Protein AF-A0A699XF48-F1 (afdb_monomer)

Radius of gyration: 31.53 Å; Cα contacts (8 Å, |Δi|>4): 42; chains: 1; bounding box: 68×21×82 Å

pLDDT: mean 84.91, std 12.1, range [58.0, 98.38]

Structure (mmCIF, N/CA/C/O backbone):
data_AF-A0A699XF48-F1
#
_entry.id   AF-A0A699XF48-F1
#
loop_
_atom_site.group_PDB
_atom_site.id
_atom_site.type_symbol
_atom_site.label_atom_id
_atom_site.label_alt_id
_atom_site.label_comp_id
_atom_site.label_asym_id
_atom_site.label_entity_id
_atom_site.label_seq_id
_atom_site.pdbx_PDB_ins_code
_atom_site.Cartn_x
_atom_site.Cartn_y
_atom_site.Cartn_z
_atom_site.occupancy
_atom_site.B_iso_or_equiv
_atom_site.auth_seq_id
_atom_site.auth_comp_id
_atom_site.auth_asym_id
_atom_site.auth_atom_id
_atom_site.pdbx_PDB_model_num
ATOM 1 N N . MET A 1 1 ? -20.158 -12.078 52.761 1.00 69.06 1 MET A N 1
ATOM 2 C CA . MET A 1 1 ? -20.582 -10.690 53.041 1.00 69.06 1 MET A CA 1
ATOM 3 C C . MET A 1 1 ? -20.611 -9.944 51.714 1.00 69.06 1 MET A C 1
ATOM 5 O O . MET A 1 1 ? -19.546 -9.833 51.115 1.00 69.06 1 MET A O 1
ATOM 9 N N . PRO A 1 2 ? -21.779 -9.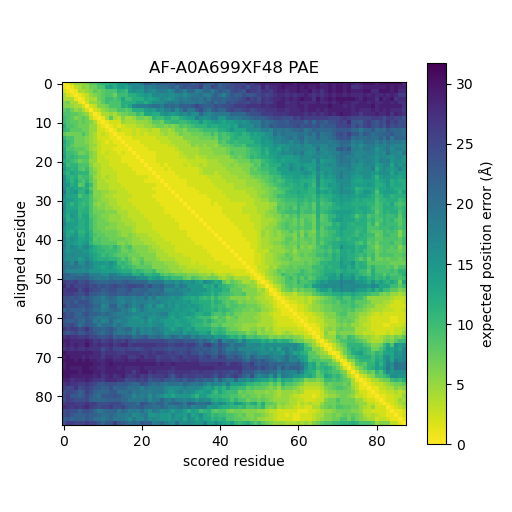521 51.201 1.00 68.12 2 PRO A N 1
ATOM 10 C CA . PRO A 1 2 ? -21.846 -8.658 50.020 1.00 68.12 2 PRO A CA 1
ATOM 11 C C . PRO A 1 2 ? -21.240 -7.284 50.354 1.00 68.12 2 PRO A C 1
ATOM 13 O O . PRO A 1 2 ? -21.367 -6.827 51.489 1.00 68.12 2 PRO A O 1
ATOM 16 N N . THR A 1 3 ? -20.575 -6.633 49.397 1.00 77.69 3 THR A N 1
ATOM 17 C CA . THR A 1 3 ? -20.088 -5.245 49.562 1.00 77.69 3 THR A CA 1
ATOM 18 C C . THR A 1 3 ? -21.088 -4.261 48.949 1.00 77.69 3 THR A C 1
ATOM 20 O O . THR A 1 3 ? -21.880 -4.668 48.105 1.00 77.69 3 THR A O 1
ATOM 23 N N . LEU A 1 4 ? -21.047 -2.971 49.323 1.00 67.75 4 LEU A N 1
ATOM 24 C CA . LEU A 1 4 ? -21.974 -1.939 48.805 1.00 67.75 4 LEU A CA 1
ATOM 25 C C . LEU A 1 4 ? -22.005 -1.869 47.264 1.00 67.75 4 LEU A C 1
ATOM 27 O O . LEU A 1 4 ? -23.036 -1.617 46.653 1.00 67.75 4 LEU A O 1
ATOM 31 N N . ARG A 1 5 ? -20.867 -2.180 46.630 1.00 64.50 5 ARG A N 1
ATOM 32 C CA . ARG A 1 5 ? -20.703 -2.291 45.171 1.00 64.50 5 ARG A CA 1
ATOM 33 C C . ARG A 1 5 ? -21.479 -3.457 44.550 1.00 64.50 5 ARG A C 1
ATOM 35 O O . ARG A 1 5 ? -21.756 -3.432 43.362 1.00 64.50 5 ARG A O 1
ATOM 42 N N . THR A 1 6 ? -21.766 -4.495 45.330 1.00 62.31 6 THR A N 1
ATOM 43 C CA . THR A 1 6 ? -22.487 -5.703 44.903 1.00 62.31 6 THR A CA 1
ATOM 44 C C . THR A 1 6 ? -23.984 -5.623 45.211 1.00 62.31 6 THR A C 1
ATOM 46 O O . THR A 1 6 ? -24.754 -6.373 44.624 1.00 62.31 6 THR A O 1
ATOM 49 N N . THR A 1 7 ? -24.404 -4.753 46.135 1.00 65.25 7 THR A N 1
ATOM 50 C CA . THR A 1 7 ? -25.814 -4.602 46.537 1.00 65.25 7 THR A CA 1
ATOM 51 C C . THR A 1 7 ? -26.598 -3.638 45.649 1.00 65.25 7 THR A C 1
ATOM 53 O O . THR A 1 7 ? -27.798 -3.821 45.491 1.00 65.25 7 THR A O 1
ATOM 56 N N . GLU A 1 8 ? -25.932 -2.652 45.043 1.00 67.62 8 GLU A N 1
ATOM 57 C CA . GLU A 1 8 ? -26.532 -1.665 44.135 1.00 67.62 8 GLU A CA 1
ATOM 58 C C . GLU A 1 8 ? -25.907 -1.795 42.738 1.00 67.62 8 GLU A C 1
ATOM 60 O O . GLU A 1 8 ? -25.071 -0.992 42.327 1.00 67.62 8 GLU A O 1
ATOM 65 N N . VAL A 1 9 ? -26.255 -2.861 42.015 1.00 73.00 9 VAL A N 1
ATOM 66 C CA . VAL A 1 9 ? -25.867 -3.021 40.607 1.00 73.00 9 VAL A CA 1
ATOM 67 C C . VAL A 1 9 ? -27.060 -2.644 39.740 1.00 73.00 9 VAL A C 1
ATOM 69 O O . VAL A 1 9 ? -28.035 -3.390 39.668 1.00 73.00 9 VAL A O 1
ATOM 72 N N . ASP A 1 10 ? -26.973 -1.502 39.060 1.00 81.56 10 ASP A N 1
ATOM 73 C CA . ASP A 1 10 ? -27.900 -1.167 37.980 1.00 81.56 10 ASP A CA 1
ATOM 74 C C . ASP A 1 10 ? -27.517 -1.960 36.728 1.00 81.56 10 ASP A C 1
ATOM 76 O O . ASP A 1 10 ? -26.631 -1.585 35.959 1.00 81.56 10 ASP A O 1
ATOM 80 N N . LEU A 1 11 ? -28.133 -3.127 36.564 1.00 80.62 11 LEU A N 1
ATOM 81 C CA . LEU A 1 11 ? -27.860 -4.018 35.439 1.00 80.62 11 LEU A CA 1
ATOM 82 C C . LEU A 1 11 ? -28.234 -3.383 34.095 1.00 80.62 11 LEU A C 1
ATOM 84 O O . LEU A 1 11 ? -27.568 -3.656 33.101 1.00 80.62 11 LEU A O 1
ATOM 88 N N . VAL A 1 12 ? -29.271 -2.543 34.067 1.00 83.44 12 VAL A N 1
ATOM 89 C CA . VAL A 1 12 ? -29.786 -1.948 32.831 1.00 83.44 12 VAL A CA 1
ATOM 90 C C . VAL A 1 12 ? -28.853 -0.835 32.370 1.00 83.44 12 VAL A C 1
ATOM 92 O O . VAL A 1 12 ? -28.345 -0.905 31.253 1.00 83.44 12 VAL A O 1
ATOM 95 N N . GLY A 1 13 ? -28.533 0.117 33.253 1.00 87.81 13 GLY A N 1
ATOM 96 C CA . GLY A 1 13 ? -27.609 1.206 32.930 1.00 87.81 13 GLY A CA 1
ATOM 97 C C . GLY A 1 13 ? -26.192 0.719 32.619 1.00 87.81 13 GLY A C 1
ATOM 98 O O . GLY A 1 13 ? -25.537 1.242 31.721 1.00 87.81 13 GLY A O 1
ATOM 99 N N . ASN A 1 14 ? -25.716 -0.334 33.296 1.00 87.38 14 ASN A N 1
ATOM 100 C CA . ASN A 1 14 ? -24.415 -0.928 32.978 1.00 87.38 14 ASN A CA 1
ATOM 101 C C . ASN A 1 14 ? -24.399 -1.620 31.611 1.00 87.38 14 ASN A C 1
ATOM 103 O O . ASN A 1 14 ? -23.385 -1.552 30.919 1.00 87.38 14 ASN A O 1
ATOM 107 N N . ASN A 1 15 ? -25.488 -2.291 31.226 1.00 89.25 15 ASN A N 1
ATOM 108 C CA . ASN 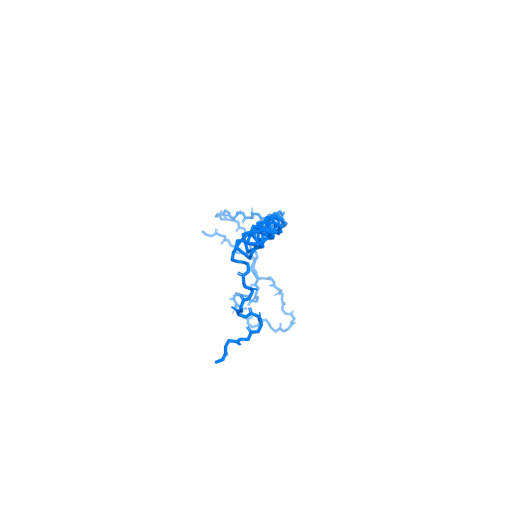A 1 15 ? -25.571 -2.953 29.928 1.00 89.25 15 ASN A CA 1
ATOM 109 C C . ASN A 1 15 ? -25.649 -1.934 28.782 1.00 89.25 15 ASN A C 1
ATOM 111 O O . ASN A 1 15 ? -24.932 -2.081 27.800 1.00 89.25 15 ASN A O 1
ATOM 115 N N . GLU A 1 16 ? -26.437 -0.869 28.945 1.00 91.12 16 GLU A N 1
ATOM 116 C CA . GLU A 1 16 ? -26.503 0.244 27.986 1.00 91.12 16 GLU A CA 1
ATOM 117 C C . GLU A 1 16 ? -25.144 0.951 27.851 1.00 91.12 16 GLU A C 1
ATOM 119 O O . GLU A 1 16 ? -24.646 1.169 26.748 1.00 91.12 16 GLU A O 1
ATOM 124 N N . ALA A 1 17 ? -24.471 1.234 28.972 1.00 90.75 17 ALA A N 1
ATOM 125 C CA . ALA A 1 17 ? -23.128 1.806 28.944 1.00 90.75 17 ALA A CA 1
ATOM 126 C C . ALA A 1 17 ? -22.106 0.865 28.282 1.00 90.75 17 ALA A C 1
ATOM 128 O O . ALA A 1 17 ? -21.182 1.330 27.613 1.00 90.75 17 ALA A O 1
ATOM 129 N N . LEU A 1 18 ? -22.234 -0.452 28.470 1.00 92.94 18 LEU A N 1
ATOM 130 C CA . LEU A 1 18 ? -21.378 -1.437 27.812 1.00 92.94 18 LEU A CA 1
ATOM 131 C C . LEU A 1 18 ? -21.588 -1.420 26.294 1.00 92.94 18 LEU A C 1
ATOM 133 O O . LEU A 1 18 ? -20.602 -1.396 25.564 1.00 92.94 18 LEU A O 1
ATOM 137 N N . GLU A 1 19 ? -22.839 -1.394 25.838 1.00 93.94 19 GLU A N 1
ATOM 138 C CA . GLU A 1 19 ? -23.210 -1.339 24.420 1.00 93.94 19 GLU A CA 1
ATOM 139 C C . GLU A 1 19 ? -22.612 -0.101 23.738 1.00 93.94 19 GLU A C 1
ATOM 141 O O . GLU A 1 19 ? -21.855 -0.232 22.779 1.00 93.94 19 GLU A O 1
ATOM 146 N N . ILE A 1 20 ? -22.785 1.083 24.334 1.00 94.38 20 ILE A N 1
ATOM 147 C CA . ILE A 1 20 ? -22.202 2.338 23.828 1.00 94.38 20 ILE A CA 1
ATOM 148 C C . ILE A 1 20 ? -20.669 2.265 23.743 1.00 94.38 20 ILE A C 1
A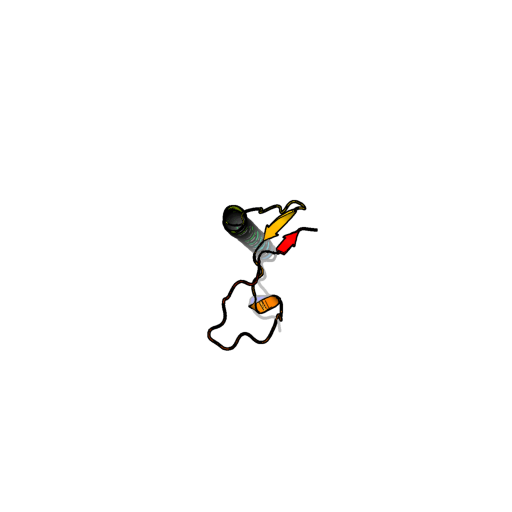TOM 150 O O . ILE A 1 20 ? -20.055 2.765 22.798 1.00 94.38 20 ILE A O 1
ATOM 154 N N . ASN A 1 21 ? -20.018 1.658 24.739 1.00 94.88 21 ASN A N 1
ATOM 155 C CA . ASN A 1 21 ? -18.564 1.508 24.732 1.00 94.88 21 ASN A CA 1
ATOM 156 C C . ASN A 1 21 ? -18.079 0.559 23.629 1.00 94.88 21 ASN A C 1
ATOM 158 O O . ASN A 1 21 ? -16.988 0.769 23.094 1.00 94.88 21 ASN A O 1
ATOM 162 N N . LEU A 1 22 ? -18.848 -0.486 23.318 1.00 95.69 22 LEU A N 1
ATOM 163 C CA . LEU A 1 22 ? -18.528 -1.425 22.247 1.00 95.69 22 LEU A CA 1
ATOM 164 C C . LEU A 1 22 ? -18.658 -0.753 20.880 1.00 95.69 22 LEU A C 1
ATOM 166 O O . LEU A 1 22 ? -17.704 -0.832 20.105 1.00 95.69 22 LEU A O 1
ATOM 170 N N . ASP A 1 23 ? -19.746 -0.021 20.643 1.00 96.00 23 ASP A N 1
ATOM 171 C CA . ASP A 1 23 ? -19.966 0.728 19.400 1.00 96.00 23 ASP A CA 1
ATOM 172 C C . ASP A 1 23 ? -18.843 1.741 19.155 1.00 96.00 23 ASP A C 1
ATOM 174 O O . ASP A 1 23 ? -18.211 1.749 18.099 1.00 96.00 23 ASP A O 1
ATOM 178 N N . LEU A 1 24 ? -18.492 2.538 20.169 1.00 96.12 24 LEU A N 1
ATOM 179 C CA . LEU A 1 24 ? -17.409 3.521 20.054 1.00 96.12 24 LEU A CA 1
ATOM 180 C C . LEU A 1 24 ? -16.054 2.862 19.744 1.00 96.12 24 LEU A C 1
ATOM 182 O O . LEU A 1 24 ? -15.183 3.438 19.083 1.00 96.12 24 LEU A O 1
ATOM 186 N N . LEU A 1 25 ? -15.836 1.657 20.269 1.00 96.62 25 LEU A N 1
ATOM 187 C CA . LEU A 1 25 ? -14.619 0.897 20.025 1.00 96.62 25 LEU A CA 1
ATOM 188 C C . LEU A 1 25 ? -14.592 0.343 18.597 1.00 96.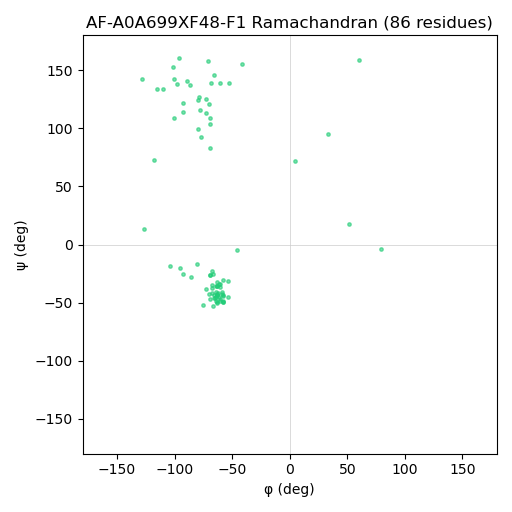62 25 LEU A C 1
ATOM 190 O O . LEU A 1 25 ? -13.527 0.345 17.973 1.00 96.62 25 LEU A O 1
ATOM 194 N N . GLU A 1 26 ? -15.735 -0.102 18.083 1.00 96.50 26 GLU A N 1
ATOM 195 C CA . GLU A 1 26 ? -15.902 -0.543 16.700 1.00 96.50 26 GLU A CA 1
ATOM 196 C C . GLU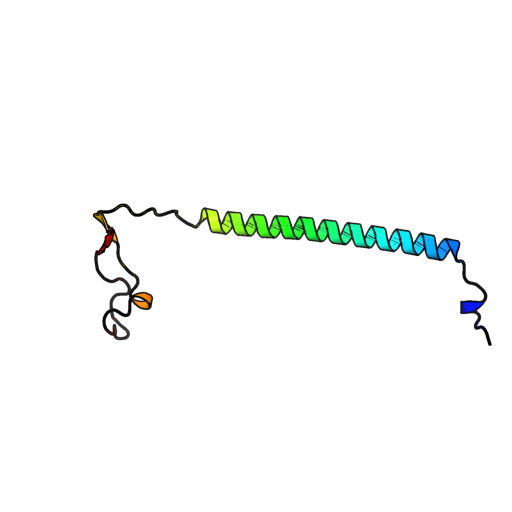 A 1 26 ? -15.683 0.609 15.714 1.00 96.50 26 GLU A C 1
ATOM 198 O O . GLU A 1 26 ? -14.808 0.494 14.854 1.00 96.50 26 GLU A O 1
ATOM 203 N N . GLU A 1 27 ? -16.312 1.768 15.925 1.00 96.69 27 GLU A N 1
ATOM 204 C CA . GLU A 1 27 ? -16.097 2.969 15.102 1.00 96.69 27 GLU A CA 1
ATOM 205 C C . GLU A 1 27 ? -14.610 3.340 15.013 1.00 96.69 27 GLU A C 1
ATOM 207 O O . GLU A 1 27 ? -14.063 3.578 13.932 1.00 96.69 27 GLU A O 1
ATOM 212 N N . ARG A 1 28 ? -13.899 3.315 16.148 1.00 97.56 28 ARG A N 1
ATOM 213 C CA . ARG A 1 28 ? -12.454 3.586 16.174 1.00 97.56 28 ARG A CA 1
ATOM 214 C C . ARG A 1 28 ? -11.636 2.555 15.404 1.00 97.56 28 ARG A C 1
ATOM 216 O O . ARG A 1 28 ? -10.604 2.912 14.826 1.00 97.56 28 ARG A O 1
ATOM 223 N N . ARG A 1 29 ? -12.030 1.280 15.432 1.00 98.19 29 ARG A N 1
ATOM 224 C CA . ARG A 1 29 ? -11.360 0.225 14.657 1.00 98.19 29 ARG A CA 1
ATOM 225 C C . ARG A 1 29 ? -11.573 0.440 13.166 1.00 98.19 29 ARG A C 1
ATOM 227 O O . ARG A 1 29 ? -10.601 0.336 12.416 1.00 98.19 29 ARG A O 1
ATOM 234 N N . ASP A 1 30 ? -12.777 0.808 12.757 1.00 98.06 30 ASP A N 1
ATOM 235 C CA . ASP A 1 30 ? -13.105 1.077 11.359 1.00 98.06 30 ASP A CA 1
ATOM 236 C C . ASP A 1 30 ? -12.354 2.296 10.826 1.00 98.06 30 ASP A C 1
ATOM 238 O O . ASP A 1 30 ? -11.710 2.229 9.774 1.00 98.06 30 ASP A O 1
ATOM 242 N N . GLU A 1 31 ? -12.319 3.392 11.584 1.00 98.00 31 GLU A N 1
ATOM 243 C CA . GLU A 1 31 ? -11.516 4.567 11.236 1.00 98.00 31 GLU A CA 1
ATOM 244 C C . GLU A 1 31 ? -10.027 4.223 11.097 1.00 98.00 31 GLU A C 1
ATOM 246 O O . GLU A 1 31 ? -9.354 4.659 10.149 1.00 98.00 31 GLU A O 1
ATOM 251 N N . ALA A 1 32 ? -9.496 3.417 12.023 1.00 98.06 32 ALA A N 1
ATOM 252 C CA . ALA A 1 32 ? -8.116 2.954 11.968 1.00 98.06 32 ALA A CA 1
ATOM 253 C C . ALA A 1 32 ? -7.860 2.094 10.721 1.00 98.06 32 ALA A C 1
ATOM 255 O O . ALA A 1 32 ? -6.861 2.320 10.030 1.00 98.06 32 ALA A O 1
ATOM 256 N N . ALA A 1 33 ? -8.771 1.178 10.384 1.00 98.31 33 ALA A N 1
ATOM 257 C CA . ALA A 1 33 ? -8.682 0.326 9.202 1.00 98.31 33 ALA A CA 1
ATOM 258 C C . ALA A 1 33 ? -8.724 1.144 7.901 1.00 98.31 33 ALA A C 1
ATOM 260 O O . ALA A 1 33 ? -7.893 0.940 7.010 1.00 98.31 33 ALA A O 1
ATOM 261 N N . ILE A 1 34 ? -9.613 2.139 7.802 1.00 98.31 34 ILE A N 1
ATOM 262 C CA . ILE A 1 34 ? -9.694 3.057 6.654 1.00 98.31 34 ILE A CA 1
ATOM 263 C C . ILE A 1 34 ? -8.378 3.823 6.490 1.00 98.31 34 ILE A C 1
ATOM 265 O O . ILE A 1 34 ? -7.828 3.924 5.385 1.00 98.31 34 ILE A O 1
ATOM 269 N N . ARG A 1 35 ? -7.836 4.363 7.586 1.00 98.25 35 ARG A N 1
ATOM 270 C CA . ARG A 1 35 ? -6.562 5.092 7.572 1.00 98.25 35 ARG A CA 1
ATOM 271 C C . ARG A 1 35 ? -5.398 4.185 7.178 1.00 98.25 35 ARG A C 1
ATOM 273 O O . ARG A 1 35 ? -4.532 4.615 6.410 1.00 98.25 35 ARG A O 1
ATOM 280 N N . GLU A 1 36 ? -5.369 2.953 7.673 1.00 98.31 36 GLU A N 1
ATOM 281 C CA . GLU A 1 36 ? -4.352 1.964 7.325 1.00 98.31 36 GLU A CA 1
ATOM 282 C C . GLU A 1 36 ? -4.413 1.609 5.835 1.00 98.31 36 GLU A C 1
ATOM 284 O O . GLU A 1 36 ? -3.397 1.705 5.141 1.00 98.31 36 GLU A O 1
ATOM 289 N N . ALA A 1 37 ? -5.600 1.283 5.318 1.00 98.31 37 ALA A N 1
ATOM 290 C CA . ALA A 1 37 ? -5.816 0.975 3.908 1.00 98.31 37 ALA A CA 1
ATOM 291 C C . ALA A 1 37 ? -5.384 2.143 3.009 1.00 98.31 37 ALA A C 1
ATOM 293 O O . ALA A 1 37 ? -4.654 1.953 2.033 1.00 98.31 37 ALA A O 1
ATOM 294 N N . LYS A 1 38 ? -5.741 3.378 3.380 1.00 98.38 38 LYS A N 1
ATOM 295 C CA . LYS A 1 38 ? -5.323 4.592 2.664 1.00 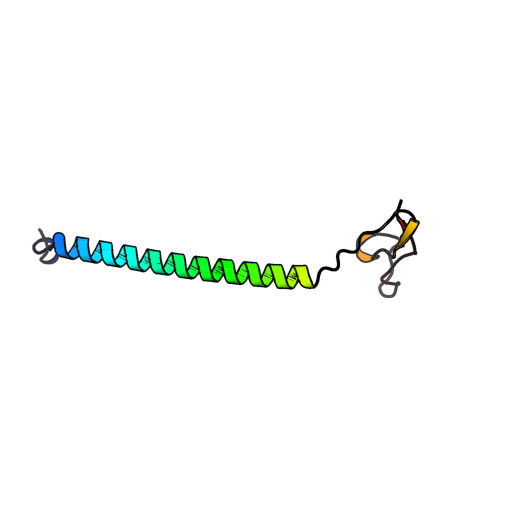98.38 38 LYS A CA 1
ATOM 296 C C . LYS A 1 38 ? -3.804 4.775 2.674 1.00 98.38 38 LYS A C 1
ATOM 298 O O . LYS A 1 38 ? -3.229 5.152 1.652 1.00 98.38 38 LYS A O 1
ATOM 303 N N . SER A 1 39 ? -3.151 4.514 3.806 1.00 98.00 39 SER A N 1
ATOM 304 C CA . SER A 1 39 ? -1.691 4.579 3.932 1.00 98.00 39 SER A CA 1
ATOM 305 C C . SER A 1 39 ? -1.005 3.548 3.031 1.00 98.00 39 SER A C 1
ATOM 307 O O . SER A 1 39 ? -0.141 3.907 2.228 1.00 98.00 39 SER A O 1
ATOM 309 N N . LYS A 1 40 ? -1.452 2.287 3.089 1.00 97.81 40 LYS A N 1
ATOM 310 C CA . LYS A 1 40 ? -0.948 1.186 2.256 1.00 97.81 40 LYS A CA 1
ATOM 311 C C . LYS A 1 40 ? -1.101 1.495 0.767 1.00 97.81 40 LYS A C 1
ATOM 313 O O . LYS A 1 40 ? -0.110 1.468 0.042 1.00 97.81 40 LYS A O 1
ATOM 318 N N . ALA A 1 41 ? -2.290 1.915 0.333 1.00 97.81 41 ALA A N 1
ATOM 319 C CA . ALA A 1 41 ? -2.545 2.284 -1.059 1.00 97.81 41 ALA A CA 1
ATOM 320 C C . ALA A 1 41 ? -1.669 3.459 -1.529 1.00 97.81 41 ALA A C 1
ATOM 322 O O . ALA A 1 41 ? -1.213 3.492 -2.674 1.00 97.81 41 ALA A O 1
ATOM 323 N N . LYS A 1 42 ? -1.402 4.440 -0.656 1.00 97.19 42 LYS A N 1
ATOM 324 C CA . LYS A 1 42 ? -0.496 5.553 -0.970 1.00 97.19 42 LYS A CA 1
ATOM 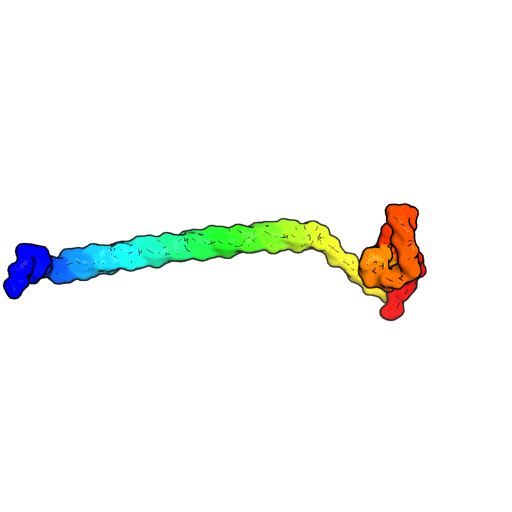325 C C . LYS A 1 42 ? 0.944 5.070 -1.154 1.00 97.19 42 LYS A C 1
ATOM 327 O O . LYS A 1 42 ? 1.604 5.515 -2.093 1.00 97.19 42 LYS A O 1
ATOM 332 N N . MET A 1 43 ? 1.423 4.174 -0.289 1.00 96.38 43 MET A N 1
ATOM 333 C CA . MET A 1 43 ? 2.760 3.587 -0.419 1.00 96.38 43 MET A CA 1
ATOM 334 C C . MET A 1 43 ? 2.894 2.755 -1.693 1.00 96.38 43 MET A C 1
ATOM 336 O O . MET A 1 43 ? 3.862 2.928 -2.429 1.00 96.38 43 MET A O 1
ATOM 340 N N . GLU A 1 44 ? 1.904 1.919 -1.993 1.00 95.12 44 GLU A N 1
ATOM 341 C CA . GLU A 1 44 ? 1.887 1.093 -3.198 1.00 95.12 44 GLU A CA 1
ATOM 342 C C . GLU A 1 44 ? 1.927 1.948 -4.470 1.00 95.12 44 GLU A C 1
ATOM 344 O O . GLU A 1 44 ? 2.786 1.748 -5.325 1.00 95.12 44 GLU A O 1
ATOM 349 N N . LYS A 1 45 ? 1.081 2.983 -4.567 1.00 94.81 45 LYS A N 1
ATOM 350 C CA . LYS A 1 45 ? 1.107 3.927 -5.698 1.00 94.81 45 LYS A CA 1
ATOM 351 C C . LYS A 1 45 ? 2.461 4.622 -5.839 1.00 94.81 45 LYS A C 1
ATOM 353 O O . LYS A 1 45 ? 2.973 4.771 -6.950 1.00 94.81 45 LYS A O 1
ATOM 358 N N . HIS A 1 46 ? 3.053 5.051 -4.726 1.00 93.88 46 HIS A N 1
ATOM 359 C CA . HIS A 1 46 ? 4.367 5.689 -4.738 1.00 93.88 46 HIS A CA 1
ATOM 360 C C . HIS A 1 46 ? 5.464 4.746 -5.241 1.00 93.88 46 HIS A C 1
ATOM 362 O O . HIS A 1 46 ? 6.305 5.157 -6.036 1.00 93.88 46 HIS A O 1
ATOM 368 N N . TYR A 1 47 ? 5.446 3.490 -4.806 1.00 90.56 47 TYR A N 1
ATOM 369 C CA . TYR A 1 47 ? 6.400 2.492 -5.265 1.00 90.56 47 TYR A CA 1
ATOM 370 C C . TYR A 1 47 ? 6.189 2.168 -6.749 1.00 90.56 47 TYR A C 1
ATOM 372 O O . TYR A 1 47 ? 7.105 2.341 -7.551 1.00 90.56 47 TYR A O 1
ATOM 380 N N . ASN A 1 48 ? 4.961 1.824 -7.142 1.00 90.25 48 ASN A N 1
ATOM 381 C CA . ASN A 1 48 ? 4.622 1.429 -8.510 1.00 90.25 48 ASN A CA 1
ATOM 382 C C . ASN A 1 48 ? 4.879 2.549 -9.530 1.00 90.25 48 ASN A C 1
ATOM 384 O O . ASN A 1 48 ? 5.306 2.270 -10.642 1.00 90.25 48 ASN A O 1
ATOM 388 N N . SER A 1 49 ? 4.695 3.822 -9.157 1.00 88.69 49 SER A N 1
ATOM 389 C CA . SER A 1 49 ? 5.029 4.955 -10.042 1.00 88.69 49 SER A CA 1
ATOM 390 C C . SER A 1 49 ? 6.532 5.129 -10.301 1.00 88.69 49 SER A C 1
ATOM 392 O O . SER A 1 49 ? 6.915 5.728 -11.305 1.00 88.69 49 SER A O 1
ATOM 394 N N . LYS A 1 50 ? 7.393 4.619 -9.413 1.00 86.69 50 LYS A N 1
ATOM 395 C CA . LYS A 1 50 ? 8.856 4.681 -9.552 1.00 86.69 50 LYS A CA 1
ATOM 396 C C . LYS A 1 50 ? 9.437 3.452 -10.239 1.00 86.69 50 LYS A C 1
ATOM 398 O O . LYS A 1 50 ? 10.511 3.547 -10.834 1.00 86.69 50 LYS A O 1
ATOM 403 N N . VAL A 1 51 ? 8.752 2.315 -10.157 1.00 83.50 51 VAL A N 1
ATOM 404 C CA . VAL A 1 51 ? 9.140 1.106 -10.880 1.00 83.50 51 VAL A CA 1
ATOM 405 C C . VAL A 1 51 ? 8.899 1.344 -12.367 1.00 83.50 51 VAL A C 1
ATOM 407 O O . VAL A 1 51 ? 7.769 1.424 -12.840 1.00 83.50 51 VAL A O 1
ATOM 410 N N . ARG A 1 52 ? 9.986 1.477 -13.128 1.00 74.81 52 ARG A N 1
ATOM 411 C CA . ARG A 1 52 ? 9.913 1.400 -14.586 1.00 74.81 52 ARG A CA 1
ATOM 412 C C . ARG A 1 52 ? 9.807 -0.071 -14.956 1.00 74.81 52 ARG A C 1
ATOM 414 O O . ARG A 1 52 ? 10.751 -0.820 -14.724 1.00 74.81 52 ARG A O 1
ATOM 421 N N . ASN A 1 53 ? 8.689 -0.469 -15.553 1.00 70.81 53 ASN A N 1
ATOM 422 C CA . ASN A 1 53 ? 8.545 -1.796 -16.145 1.00 70.81 53 ASN A CA 1
ATOM 423 C C . ASN A 1 53 ? 9.437 -1.874 -17.392 1.00 70.81 53 ASN A C 1
ATOM 425 O O . ASN A 1 53 ? 8.991 -1.623 -18.508 1.00 70.81 53 ASN A O 1
ATOM 429 N N . THR A 1 54 ? 10.724 -2.159 -17.211 1.00 74.44 54 THR A N 1
ATOM 430 C CA . THR A 1 54 ? 11.631 -2.476 -18.315 1.00 74.44 54 THR A CA 1
ATOM 431 C C . THR A 1 54 ? 11.402 -3.925 -18.716 1.00 74.44 54 THR A C 1
ATOM 433 O O . THR A 1 54 ? 11.882 -4.840 -18.052 1.00 74.44 54 THR A O 1
ATOM 436 N N . SER A 1 55 ? 10.634 -4.137 -19.783 1.00 81.94 55 SER A N 1
ATOM 437 C CA . SER A 1 55 ? 10.577 -5.430 -20.460 1.00 81.94 55 SER A CA 1
ATOM 438 C C . SER A 1 55 ? 11.794 -5.565 -21.368 1.00 81.94 55 SER A C 1
ATOM 440 O O . SER A 1 55 ? 11.989 -4.714 -22.237 1.00 81.94 55 SER A O 1
ATOM 442 N N . PHE A 1 56 ? 12.572 -6.626 -21.194 1.00 87.06 56 PHE A N 1
ATOM 443 C CA . PHE A 1 56 ? 13.642 -6.971 -22.123 1.00 87.06 56 PHE A CA 1
ATOM 444 C C . PHE A 1 56 ? 13.104 -7.872 -23.233 1.00 87.06 56 PHE A C 1
ATOM 446 O O . PHE A 1 56 ? 12.276 -8.750 -22.980 1.00 87.06 56 PHE A O 1
ATOM 453 N N . LYS A 1 57 ? 13.567 -7.657 -24.460 1.00 90.38 57 LYS A N 1
ATOM 454 C CA . LYS A 1 57 ? 13.308 -8.521 -25.611 1.00 90.38 57 LYS A CA 1
ATOM 455 C C . LYS A 1 57 ? 14.527 -9.402 -25.880 1.00 90.38 57 LYS A C 1
ATOM 457 O O . LYS A 1 57 ? 15.647 -8.981 -25.585 1.00 90.38 57 LYS A O 1
ATOM 462 N N . PRO A 1 58 ? 14.343 -10.590 -26.483 1.00 91.31 58 PRO A N 1
ATOM 463 C CA . PRO A 1 58 ? 15.468 -11.339 -27.017 1.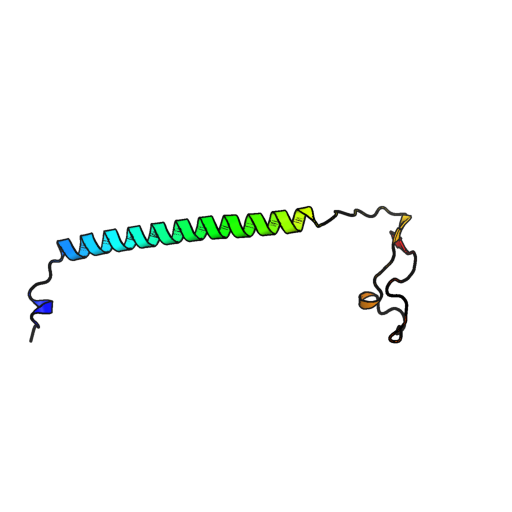00 91.31 58 PRO A CA 1
ATOM 464 C C . PRO A 1 58 ? 16.293 -10.447 -27.949 1.00 91.31 58 PRO A C 1
ATOM 466 O O . PRO A 1 58 ? 15.707 -9.699 -28.738 1.00 91.31 58 PRO A O 1
ATOM 469 N N . ARG A 1 59 ? 17.622 -10.540 -27.871 1.00 90.38 59 ARG A N 1
ATOM 470 C CA . ARG A 1 59 ? 18.608 -9.672 -28.549 1.00 90.38 59 ARG A CA 1
ATOM 471 C C . ARG A 1 59 ? 18.872 -8.300 -27.918 1.00 90.38 59 ARG A C 1
ATOM 473 O O . ARG A 1 59 ? 19.758 -7.594 -28.400 1.00 90.38 59 ARG A O 1
ATOM 480 N N . ASP A 1 60 ? 18.173 -7.910 -26.851 1.00 92.31 60 ASP A N 1
ATOM 481 C CA . ASP A 1 60 ? 18.524 -6.688 -26.115 1.00 92.31 60 ASP A CA 1
ATOM 482 C C . ASP A 1 60 ? 19.871 -6.863 -25.398 1.00 92.31 60 ASP A C 1
ATOM 484 O O . ASP A 1 60 ? 20.132 -7.907 -24.797 1.00 92.31 60 ASP A O 1
ATOM 488 N N . LEU A 1 61 ? 20.710 -5.821 -25.424 1.00 91.00 61 LEU A N 1
ATOM 489 C CA . LEU A 1 61 ? 21.975 -5.786 -24.691 1.00 91.00 61 LEU A CA 1
ATOM 490 C C . LEU A 1 61 ? 21.783 -5.149 -23.313 1.00 91.00 61 LEU A C 1
ATOM 492 O O . LEU A 1 61 ? 21.375 -3.991 -23.204 1.00 91.00 61 LEU A O 1
ATOM 496 N N . VAL A 1 62 ? 22.117 -5.889 -22.257 1.00 89.50 62 VAL A N 1
ATOM 497 C CA . VAL A 1 62 ? 21.937 -5.460 -20.864 1.00 89.50 62 VAL A CA 1
ATOM 498 C C . VAL A 1 62 ? 23.216 -5.597 -20.049 1.00 89.50 62 VAL A C 1
ATOM 500 O O . VAL A 1 62 ? 23.952 -6.572 -20.179 1.00 89.50 62 VAL A O 1
ATOM 503 N N . TYR A 1 63 ? 23.447 -4.636 -19.156 1.00 89.38 63 TYR A N 1
ATOM 504 C CA . TYR A 1 63 ? 24.504 -4.720 -18.151 1.00 89.38 63 TYR A CA 1
ATOM 505 C C . TYR A 1 63 ? 23.996 -5.447 -16.905 1.00 89.38 63 TYR A C 1
ATOM 507 O O . TYR A 1 63 ? 22.887 -5.181 -16.435 1.00 89.38 63 TYR A O 1
ATOM 515 N N . ARG A 1 64 ? 24.807 -6.343 -16.334 1.00 87.19 64 ARG A N 1
ATOM 516 C CA . ARG A 1 64 ? 24.484 -7.031 -15.073 1.00 87.19 64 ARG A CA 1
ATOM 517 C C . ARG A 1 64 ? 25.218 -6.389 -13.904 1.00 87.19 64 ARG A C 1
ATOM 519 O O . ARG A 1 64 ? 26.360 -5.958 -14.039 1.00 87.19 64 ARG A O 1
ATOM 526 N N . ASN A 1 65 ? 24.549 -6.307 -12.753 1.00 85.81 65 ASN A N 1
ATOM 527 C CA . ASN A 1 65 ? 25.193 -5.837 -11.530 1.00 85.81 65 ASN A CA 1
ATOM 528 C C . ASN A 1 65 ? 26.149 -6.920 -11.016 1.00 85.81 65 ASN A C 1
ATOM 530 O O . ASN A 1 65 ? 25.742 -8.061 -10.779 1.00 85.81 65 ASN A O 1
ATOM 534 N N . ASN A 1 66 ? 27.402 -6.532 -10.830 1.00 78.94 66 ASN A N 1
ATOM 535 C CA . ASN A 1 66 ? 28.484 -7.414 -10.433 1.00 78.94 66 ASN A CA 1
ATOM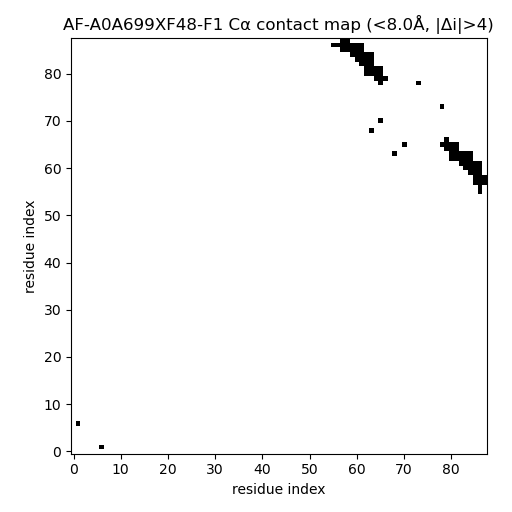 536 C C . ASN A 1 66 ? 28.354 -7.919 -8.977 1.00 78.94 66 ASN A C 1
ATOM 538 O O . ASN A 1 66 ? 28.750 -9.041 -8.671 1.00 78.94 66 ASN A O 1
ATOM 542 N N . ASP A 1 67 ? 27.677 -7.166 -8.096 1.00 72.25 67 ASP A N 1
ATOM 543 C CA . ASP A 1 67 ? 27.414 -7.595 -6.707 1.00 72.25 67 ASP A CA 1
ATOM 544 C C . ASP A 1 67 ? 26.641 -8.929 -6.636 1.00 72.25 67 ASP A C 1
ATOM 546 O O . ASP A 1 67 ? 26.807 -9.705 -5.695 1.00 72.25 67 ASP A O 1
ATOM 550 N N . GLY A 1 68 ? 25.793 -9.207 -7.634 1.00 62.59 68 GLY A N 1
ATOM 551 C CA . GLY A 1 68 ? 24.982 -10.425 -7.710 1.00 62.59 68 GLY A CA 1
ATOM 552 C C . GLY A 1 68 ? 25.490 -11.477 -8.700 1.00 62.59 68 GLY A C 1
ATOM 553 O O . GLY A 1 68 ? 25.093 -12.636 -8.588 1.00 62.59 68 GLY A O 1
ATOM 554 N N . SER A 1 69 ? 26.348 -11.114 -9.665 1.00 65.44 69 SER A N 1
ATOM 555 C CA . SER A 1 69 ? 26.774 -12.030 -10.738 1.00 65.44 69 SER A CA 1
ATOM 556 C C . SER A 1 69 ? 27.878 -13.005 -10.313 1.00 65.44 69 SER A C 1
ATOM 558 O O . SER A 1 69 ? 28.081 -14.013 -10.989 1.00 65.44 69 SER A O 1
ATOM 560 N N . ARG A 1 70 ? 28.577 -12.742 -9.191 1.00 62.94 70 ARG A N 1
ATOM 561 C CA . ARG A 1 70 ? 29.773 -13.486 -8.726 1.00 62.94 70 ARG A CA 1
ATOM 562 C C . ARG A 1 70 ? 30.855 -13.629 -9.807 1.00 62.94 70 ARG A C 1
ATOM 564 O O . ARG A 1 70 ? 31.736 -14.484 -9.687 1.00 62.94 70 ARG A O 1
ATOM 571 N N . ALA A 1 71 ? 30.803 -12.823 -10.862 1.00 58.66 71 ALA A N 1
ATOM 572 C CA . ALA A 1 71 ? 31.786 -12.870 -11.920 1.00 58.66 71 ALA A CA 1
ATOM 573 C C . ALA A 1 71 ? 33.087 -12.264 -11.396 1.00 58.66 71 ALA A C 1
ATOM 575 O O . ALA A 1 71 ? 33.142 -11.091 -11.055 1.00 58.66 71 ALA A O 1
ATOM 576 N N . LYS A 1 72 ? 34.113 -13.113 -11.270 1.00 62.47 72 LYS A N 1
ATOM 577 C CA . LYS A 1 72 ? 35.503 -12.784 -10.911 1.00 62.47 72 LYS A CA 1
ATOM 578 C C . LYS A 1 72 ? 35.658 -11.610 -9.941 1.00 62.47 72 LYS A C 1
ATOM 580 O O . LYS A 1 72 ? 35.792 -10.477 -10.378 1.00 62.47 72 LYS A O 1
ATOM 585 N N . ASN A 1 73 ? 35.770 -11.938 -8.654 1.00 60.31 73 ASN A N 1
ATOM 586 C CA . ASN A 1 73 ? 36.356 -11.168 -7.550 1.00 60.31 73 ASN A CA 1
ATOM 587 C C . ASN A 1 73 ? 36.809 -9.754 -7.949 1.00 60.31 73 ASN A C 1
ATOM 589 O O . ASN A 1 73 ? 38.011 -9.486 -8.048 1.00 60.31 73 ASN A O 1
ATOM 593 N N . THR A 1 74 ? 35.871 -8.843 -8.201 1.00 58.00 74 THR A N 1
ATOM 594 C CA . THR A 1 74 ? 36.242 -7.455 -8.413 1.00 58.00 74 THR A CA 1
ATOM 595 C C . THR A 1 74 ? 36.711 -6.951 -7.073 1.00 58.00 74 THR A C 1
ATOM 597 O O . THR A 1 74 ? 35.930 -6.712 -6.155 1.00 58.00 74 THR A O 1
ATOM 600 N N . TRP A 1 75 ? 38.030 -6.841 -6.962 1.00 60.62 75 TRP A N 1
ATOM 601 C CA . TRP A 1 75 ? 38.687 -6.033 -5.956 1.00 60.62 75 TRP A CA 1
ATOM 602 C C . TRP A 1 75 ? 37.945 -4.698 -5.806 1.00 60.62 75 TRP A C 1
ATOM 604 O O . TRP A 1 75 ? 37.306 -4.238 -6.750 1.00 60.62 75 TRP A O 1
ATOM 614 N N . LYS A 1 76 ? 38.068 -4.060 -4.641 1.00 68.94 76 LYS A N 1
ATOM 615 C CA . LYS A 1 76 ? 37.344 -2.866 -4.150 1.00 68.94 76 LYS A CA 1
ATOM 616 C C . LYS A 1 76 ? 37.198 -1.662 -5.120 1.00 68.94 76 LYS A C 1
ATOM 618 O O . LYS A 1 76 ? 36.536 -0.695 -4.766 1.00 68.94 76 LYS A O 1
ATOM 623 N N . LEU A 1 77 ? 37.802 -1.706 -6.312 1.00 74.62 77 LEU A N 1
ATOM 624 C CA . LEU A 1 77 ? 37.797 -0.691 -7.375 1.00 74.62 77 LEU A CA 1
ATOM 625 C C . LEU A 1 77 ? 37.361 -1.216 -8.765 1.00 74.62 77 LEU A C 1
ATOM 627 O O . LEU A 1 77 ? 37.583 -0.544 -9.768 1.00 74.62 77 LEU A O 1
ATOM 631 N N . GLY A 1 78 ? 36.786 -2.417 -8.863 1.00 75.38 78 GLY A N 1
ATOM 632 C CA . GLY A 1 78 ? 36.263 -2.934 -10.130 1.00 75.38 78 GLY A CA 1
ATOM 633 C C . GLY A 1 78 ? 34.983 -2.214 -10.586 1.00 75.38 78 GLY A C 1
ATOM 634 O O . GLY A 1 78 ? 34.281 -1.620 -9.763 1.00 75.38 78 GLY A O 1
ATOM 635 N N . PRO A 1 79 ? 34.650 -2.257 -11.888 1.00 80.44 79 PRO A N 1
ATOM 636 C CA . PRO A 1 79 ? 33.403 -1.693 -12.389 1.00 80.44 79 PRO A CA 1
ATOM 637 C C . PRO A 1 79 ? 32.190 -2.376 -11.737 1.00 80.44 79 PRO A C 1
ATOM 639 O O . PRO A 1 79 ? 32.150 -3.595 -11.565 1.00 80.44 79 PRO A O 1
ATOM 642 N N . LYS A 1 80 ? 31.179 -1.568 -11.391 1.00 81.75 80 LYS A N 1
ATOM 643 C CA . LYS A 1 80 ? 29.926 -2.037 -10.768 1.00 81.75 80 LYS A CA 1
ATOM 644 C C . LYS A 1 80 ? 29.050 -2.853 -11.726 1.00 81.75 80 LYS A C 1
ATOM 646 O O . LYS A 1 80 ? 28.245 -3.676 -11.298 1.00 81.75 80 LYS A O 1
ATOM 651 N N . TRP A 1 81 ? 29.204 -2.599 -13.019 1.00 86.06 81 TRP A N 1
ATOM 652 C CA . TRP A 1 81 ? 28.427 -3.209 -14.086 1.00 86.06 81 TRP A CA 1
ATOM 653 C C . TRP A 1 81 ? 29.339 -4.066 -14.956 1.00 86.06 81 TRP A C 1
ATOM 655 O O . TRP A 1 81 ? 30.420 -3.623 -15.344 1.00 86.06 81 TRP A O 1
ATOM 665 N N . GLU A 1 82 ? 28.894 -5.277 -15.263 1.00 86.94 82 GLU A N 1
ATOM 666 C CA . GLU A 1 82 ? 29.599 -6.223 -16.118 1.00 86.94 82 GLU A CA 1
ATOM 667 C C . GLU A 1 82 ? 28.861 -6.388 -17.445 1.00 86.94 82 GLU A C 1
ATOM 669 O O . GLU A 1 82 ? 27.645 -6.597 -17.434 1.00 86.94 82 GLU A O 1
ATOM 674 N N . GLY A 1 83 ? 29.640 -6.337 -18.537 1.00 83.44 83 GLY A N 1
ATOM 675 C CA . GLY A 1 83 ? 29.291 -6.773 -19.892 1.00 83.44 83 GLY A CA 1
ATOM 676 C C . GLY A 1 83 ? 28.090 -6.078 -20.543 1.00 83.44 83 GLY A C 1
ATOM 677 O O . GLY A 1 83 ? 27.207 -5.572 -19.874 1.00 83.44 83 GLY A O 1
ATOM 678 N N . PRO A 1 84 ? 27.982 -6.099 -21.870 1.00 87.88 84 PRO A N 1
ATOM 679 C CA . PRO A 1 84 ? 26.685 -6.162 -22.521 1.00 87.88 84 PRO A CA 1
ATOM 680 C C . PRO A 1 84 ? 26.348 -7.638 -22.772 1.00 87.88 84 PRO A C 1
ATOM 682 O O . PRO A 1 84 ? 27.032 -8.319 -23.533 1.00 87.88 84 PRO A O 1
ATOM 685 N N . TYR A 1 85 ? 25.312 -8.143 -22.109 1.00 89.00 85 TYR A N 1
ATOM 686 C CA . TYR A 1 85 ? 24.775 -9.484 -22.330 1.00 89.00 85 TYR A CA 1
ATOM 687 C C . TYR A 1 85 ? 23.574 -9.420 -23.249 1.00 89.00 85 TYR A C 1
ATOM 689 O O . TYR A 1 85 ? 22.705 -8.574 -23.057 1.00 89.00 85 TYR A O 1
ATOM 697 N N . GLU A 1 86 ? 23.498 -10.354 -24.184 1.00 93.12 86 GLU A N 1
ATOM 698 C CA . GLU A 1 86 ? 22.303 -10.546 -24.988 1.00 93.12 86 GLU A CA 1
ATOM 699 C C . GLU A 1 86 ? 21.249 -11.315 -24.184 1.00 93.12 86 GLU A C 1
ATOM 701 O O . GLU A 1 86 ? 21.525 -12.379 -23.623 1.00 93.12 86 GLU A O 1
ATOM 706 N N . VAL A 1 87 ? 20.037 -10.771 -24.104 1.00 88.69 87 VAL A N 1
ATOM 707 C CA . VAL A 1 87 ? 18.887 -11.484 -23.541 1.00 88.69 87 VAL A CA 1
ATOM 708 C C . VAL A 1 87 ? 18.498 -12.597 -24.517 1.00 88.69 87 VAL A C 1
ATOM 710 O O . VAL A 1 87 ? 18.235 -12.322 -25.686 1.00 88.69 87 VAL A O 1
ATOM 713 N N . THR A 1 88 ? 18.528 -13.848 -24.049 1.00 85.88 88 THR A N 1
ATOM 714 C CA . THR A 1 88 ? 18.198 -15.056 -24.831 1.00 85.88 88 THR A CA 1
ATOM 715 C C . THR A 1 88 ? 16.749 -15.467 -24.625 1.00 85.88 88 THR A C 1
ATOM 717 O O . THR A 1 88 ? 16.263 -15.319 -23.480 1.00 85.88 88 THR A O 1
#

Sequence (88 aa):
MPTLRTTEVDLVGNNEALEINLDLLEERRDEAAIREAKSKAKMEKHYNSKVRNTSFKPRDLVYRNNDGSRAKNTWKLGPKWEGPYEVT

Foldseek 3Di:
DDDPCRVDDPPPVVVVVVVVVVVVVVVVVVVVVVVVVVVVVVVVVVVVVPDDPDDDDFQFWDWDQCVPPVPPDDDPPDDRTDGGDGDD

Solvent-accessible surface area (backbone atoms only — not comparable to full-atom values): 5464 Å² total; per-residue (Å²): 133,85,50,76,77,69,75,66,67,62,65,64,65,51,49,53,54,48,52,55,52,49,52,57,51,49,54,53,50,51,55,49,50,54,53,48,52,53,51,52,53,52,51,50,53,57,49,57,74,68,56,73,87,78,79,84,50,74,72,40,73,42,69,43,56,38,94,77,63,73,64,72,86,63,56,104,81,50,74,65,59,45,67,76,41,66,40,121

Mean predicted aligned error: 12.3 Å

Organism: Tanacetum cinerariifolium (NCBI:txid118510)

Secondary structure (DSSP, 8-state):
---HHHHS--HHHHHHHHHHHHHHHHHHHHHHHHHHHHHHHHHHHHHHHH----PPPTT-EEEEEHHHH--S---TTS-SEEEEEEP-